Protein AF-A0A7C4UZH7-F1 (afdb_monomer_lite)

pLDDT: mean 92.57, std 4.68, range [73.69, 98.38]

Structure (mmCIF, N/CA/C/O backbone):
data_AF-A0A7C4UZH7-F1
#
_entry.id   AF-A0A7C4UZH7-F1
#
loop_
_atom_site.group_PDB
_atom_site.id
_atom_site.type_symbol
_atom_site.label_atom_id
_atom_site.label_alt_id
_atom_site.label_comp_id
_atom_site.label_asym_id
_atom_site.label_entity_id
_atom_site.label_seq_id
_atom_site.pdbx_PDB_ins_code
_atom_site.Cartn_x
_atom_site.Cartn_y
_atom_site.Cartn_z
_atom_site.occupancy
_atom_site.B_iso_or_equiv
_atom_site.auth_seq_id
_atom_site.auth_comp_id
_atom_site.auth_asym_id
_atom_site.auth_atom_id
_atom_site.pdbx_PDB_model_num
ATOM 1 N N . MET A 1 1 ? 11.062 4.245 4.068 1.00 73.69 1 MET A N 1
ATOM 2 C CA . MET A 1 1 ? 10.091 5.034 3.278 1.00 73.69 1 MET A CA 1
ATOM 3 C C . MET A 1 1 ? 9.965 4.363 1.924 1.00 73.69 1 MET A C 1
ATOM 5 O O . MET A 1 1 ? 11.004 4.071 1.351 1.00 73.69 1 MET A O 1
ATOM 9 N N . ALA A 1 2 ? 8.753 4.063 1.462 1.00 90.56 2 ALA A N 1
ATOM 10 C CA . ALA A 1 2 ? 8.535 3.456 0.149 1.00 90.56 2 ALA A CA 1
ATOM 11 C C . ALA A 1 2 ? 8.332 4.533 -0.929 1.00 90.56 2 ALA A C 1
ATOM 13 O O . ALA A 1 2 ? 7.911 5.654 -0.627 1.00 90.56 2 ALA A O 1
ATOM 14 N N . VAL A 1 3 ? 8.623 4.194 -2.183 1.00 94.38 3 VAL A N 1
ATOM 15 C CA . VAL A 1 3 ? 8.436 5.084 -3.339 1.00 94.38 3 VAL A CA 1
ATOM 16 C C . VAL A 1 3 ? 7.752 4.347 -4.483 1.00 94.38 3 VAL A C 1
ATOM 18 O O . VAL A 1 3 ? 7.827 3.122 -4.594 1.00 94.38 3 VAL A O 1
ATOM 21 N N . ILE A 1 4 ? 7.089 5.105 -5.348 1.00 95.31 4 ILE A N 1
ATOM 22 C CA . ILE A 1 4 ? 6.606 4.628 -6.637 1.00 95.31 4 ILE A CA 1
ATOM 23 C C . ILE A 1 4 ? 7.5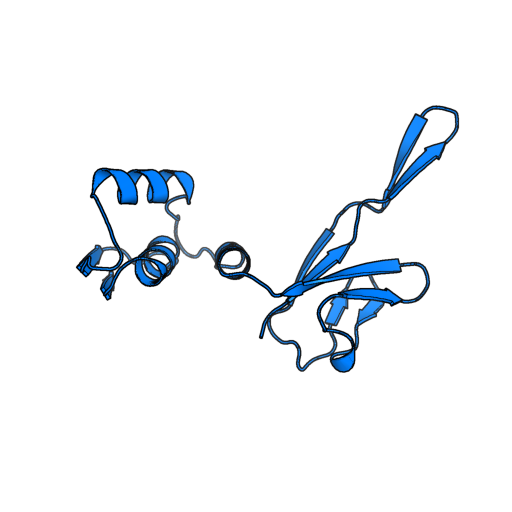75 5.113 -7.705 1.00 95.31 4 ILE A C 1
ATOM 25 O O . ILE A 1 4 ? 7.841 6.309 -7.814 1.00 95.31 4 ILE A O 1
ATOM 29 N N . VAL A 1 5 ? 8.082 4.174 -8.496 1.00 94.81 5 VAL A N 1
ATOM 30 C CA . VAL A 1 5 ? 8.808 4.465 -9.731 1.00 94.81 5 VAL A CA 1
ATOM 31 C C . VAL A 1 5 ? 7.795 4.390 -10.863 1.00 94.81 5 VAL A C 1
ATOM 33 O O . VAL A 1 5 ? 7.184 3.346 -11.089 1.00 94.81 5 VAL A O 1
ATOM 36 N N . TYR A 1 6 ? 7.596 5.498 -11.560 1.00 94.12 6 TYR A N 1
ATOM 37 C CA . TYR A 1 6 ? 6.660 5.626 -12.665 1.00 94.12 6 TYR A CA 1
ATOM 38 C C . TYR A 1 6 ? 7.422 5.830 -13.969 1.00 94.12 6 TYR A C 1
ATOM 40 O O . TYR A 1 6 ? 8.294 6.689 -14.055 1.00 94.12 6 TYR A O 1
ATOM 48 N N . LYS A 1 7 ? 7.085 5.059 -14.998 1.00 93.12 7 LYS A N 1
ATOM 49 C CA . LYS A 1 7 ? 7.573 5.248 -16.361 1.00 93.12 7 LYS A CA 1
ATOM 50 C C . LYS A 1 7 ? 6.445 5.857 -17.198 1.00 93.12 7 LYS A C 1
ATOM 52 O O . LYS A 1 7 ? 5.413 5.195 -17.362 1.00 93.12 7 LYS A O 1
ATOM 57 N N . PRO A 1 8 ? 6.614 7.085 -17.718 1.00 87.38 8 PRO A N 1
ATOM 58 C CA . PRO A 1 8 ? 5.595 7.732 -18.525 1.00 87.38 8 PRO A CA 1
ATOM 59 C C . PRO A 1 8 ? 5.378 7.001 -19.853 1.00 87.38 8 PRO A C 1
ATOM 61 O O . PRO A 1 8 ? 6.285 6.389 -20.426 1.00 87.38 8 PRO A O 1
ATOM 64 N N . GLU A 1 9 ? 4.146 7.079 -20.349 1.00 88.25 9 GLU A N 1
ATOM 65 C CA . GLU A 1 9 ? 3.831 6.648 -21.705 1.00 88.25 9 GLU A CA 1
ATOM 66 C C . GLU A 1 9 ? 4.458 7.617 -22.704 1.00 88.25 9 GLU A C 1
ATOM 68 O O . GLU A 1 9 ? 4.324 8.833 -22.563 1.00 88.25 9 GLU A O 1
ATOM 73 N N . ARG A 1 10 ? 5.126 7.082 -23.729 1.00 82.44 10 ARG A N 1
ATOM 74 C CA . ARG A 1 10 ? 5.665 7.893 -24.823 1.00 82.44 10 ARG A CA 1
ATOM 75 C C . ARG A 1 10 ? 4.938 7.541 -26.105 1.00 82.44 10 ARG A C 1
ATOM 77 O O . ARG A 1 10 ? 4.948 6.380 -26.525 1.00 82.44 10 ARG A O 1
ATOM 84 N N . ARG A 1 11 ? 4.341 8.555 -26.720 1.00 86.25 11 ARG A N 1
ATOM 85 C CA . ARG A 1 11 ? 3.656 8.464 -28.007 1.00 86.25 11 ARG A CA 1
ATOM 86 C C . ARG A 1 11 ? 4.425 9.244 -29.057 1.00 86.25 11 ARG A C 1
ATOM 88 O O . ARG A 1 11 ? 5.082 10.234 -28.738 1.00 86.25 11 ARG A O 1
ATOM 95 N N . LEU A 1 12 ? 4.372 8.765 -30.291 1.00 86.06 12 LEU A N 1
ATOM 96 C CA . LEU A 1 12 ? 5.000 9.416 -31.430 1.00 86.06 12 LEU A CA 1
ATOM 97 C C . LEU A 1 12 ? 4.120 9.237 -32.660 1.00 86.06 12 LEU A C 1
ATOM 99 O O . LEU A 1 12 ? 3.515 8.183 -32.858 1.00 86.06 12 LEU A O 1
ATOM 103 N N . MET A 1 13 ? 4.063 10.279 -33.477 1.00 80.88 13 MET A N 1
ATOM 104 C CA . MET A 1 13 ? 3.356 10.263 -34.750 1.00 80.88 13 MET A CA 1
ATOM 105 C C . MET A 1 13 ? 4.244 9.611 -35.806 1.00 80.88 13 MET A C 1
ATOM 107 O O . MET A 1 13 ? 5.302 10.145 -36.133 1.00 80.88 13 MET A O 1
ATOM 111 N N . VAL A 1 14 ? 3.813 8.467 -36.332 1.00 82.31 14 VAL A N 1
ATOM 112 C CA . VAL A 1 14 ? 4.456 7.787 -37.464 1.00 82.31 14 VAL A CA 1
ATOM 113 C C . VAL A 1 14 ? 3.417 7.690 -38.573 1.00 82.31 14 VAL A C 1
ATOM 115 O O . VAL A 1 14 ? 2.346 7.125 -38.359 1.00 82.31 14 VAL A O 1
ATOM 118 N N . ASP A 1 15 ? 3.707 8.286 -39.729 1.00 81.50 15 ASP A N 1
ATOM 119 C CA . ASP A 1 15 ? 2.847 8.258 -40.923 1.00 81.50 15 ASP A CA 1
ATOM 120 C C . ASP A 1 15 ? 1.403 8.729 -40.663 1.00 81.50 15 ASP A C 1
ATOM 122 O O . ASP A 1 15 ? 0.426 8.102 -41.069 1.00 81.50 15 ASP A O 1
ATOM 126 N N . GLY A 1 16 ? 1.249 9.820 -39.906 1.00 84.38 16 GLY A N 1
ATOM 127 C CA . GLY A 1 16 ? -0.064 10.383 -39.566 1.00 84.38 16 GLY A CA 1
ATOM 128 C C . GLY A 1 16 ? -0.860 9.584 -38.526 1.00 84.38 16 GLY A C 1
ATOM 129 O O . GLY A 1 16 ? -1.959 9.996 -38.169 1.00 84.38 16 GLY A O 1
ATOM 130 N N . THR A 1 17 ? -0.309 8.486 -37.996 1.00 82.31 17 THR A N 1
ATOM 131 C CA . THR A 1 17 ? -0.936 7.673 -36.944 1.00 82.31 17 THR A CA 1
ATOM 132 C C . THR A 1 17 ? -0.163 7.791 -35.631 1.00 82.31 17 THR A C 1
ATOM 134 O O . THR A 1 17 ? 1.058 7.624 -35.595 1.00 82.31 17 THR A O 1
ATOM 137 N N . GLU A 1 18 ? -0.869 8.034 -34.526 1.00 85.44 18 GLU A N 1
ATOM 138 C CA . GLU A 1 18 ? -0.260 8.038 -33.195 1.00 85.44 18 GLU A CA 1
ATOM 139 C C . GLU A 1 18 ? 0.061 6.599 -32.765 1.00 85.44 18 GLU A C 1
ATOM 141 O O . GLU A 1 18 ? -0.819 5.738 -32.700 1.00 85.44 18 GLU A O 1
ATOM 146 N N . ARG A 1 19 ? 1.333 6.318 -32.470 1.00 83.75 19 ARG A N 1
ATOM 147 C CA . ARG A 1 19 ? 1.776 5.015 -31.962 1.00 83.75 19 ARG A CA 1
ATOM 148 C C . ARG A 1 19 ? 2.396 5.154 -30.579 1.00 83.75 19 ARG A C 1
ATOM 150 O O . ARG A 1 19 ? 3.204 6.046 -30.321 1.00 83.75 19 ARG A O 1
ATOM 157 N N . ILE A 1 20 ? 2.047 4.226 -29.688 1.00 83.31 20 ILE A N 1
ATOM 158 C CA . ILE A 1 20 ? 2.669 4.102 -28.366 1.00 83.31 20 ILE A CA 1
ATOM 159 C C . ILE A 1 20 ? 4.033 3.430 -28.550 1.00 83.31 20 ILE A C 1
ATOM 161 O O . ILE A 1 20 ? 4.108 2.240 -28.847 1.00 83.31 20 ILE A O 1
ATOM 165 N N . ILE A 1 21 ? 5.110 4.192 -28.360 1.00 82.56 21 ILE A N 1
ATOM 166 C CA . ILE A 1 21 ? 6.492 3.689 -28.411 1.00 82.56 21 ILE A CA 1
ATOM 167 C C . ILE A 1 21 ? 6.861 3.003 -27.095 1.00 82.56 21 ILE A C 1
ATOM 169 O O . ILE A 1 21 ? 7.572 2.001 -27.069 1.00 82.56 21 ILE A O 1
ATOM 173 N N . SER A 1 22 ? 6.385 3.554 -25.982 1.00 80.62 22 SER A N 1
ATOM 174 C CA . SER A 1 22 ? 6.696 3.085 -24.637 1.00 80.62 22 SER A CA 1
ATOM 175 C C . SER A 1 22 ? 5.415 3.039 -23.830 1.00 80.62 22 SER A C 1
ATOM 177 O O . SER A 1 22 ? 4.803 4.083 -23.619 1.00 80.62 22 SER A O 1
ATOM 179 N N . LYS A 1 23 ? 5.027 1.847 -23.364 1.00 85.19 23 LYS A N 1
ATOM 180 C CA . LYS A 1 23 ? 3.876 1.685 -22.469 1.00 85.19 23 LYS A CA 1
ATOM 181 C C . LYS A 1 23 ? 4.164 2.306 -21.105 1.00 85.19 23 LYS A C 1
ATOM 183 O O . LYS A 1 23 ? 5.287 2.201 -20.603 1.00 85.19 23 LYS A O 1
ATOM 188 N N . HIS A 1 24 ? 3.130 2.888 -20.502 1.00 90.25 24 HIS A N 1
ATOM 189 C CA . HIS A 1 24 ? 3.188 3.276 -19.100 1.00 90.25 24 HIS A CA 1
ATOM 190 C C . HIS A 1 24 ? 3.466 2.050 -18.221 1.00 90.25 24 HIS A C 1
ATOM 192 O O . HIS A 1 24 ? 2.983 0.946 -18.489 1.00 90.25 24 HIS A O 1
ATOM 198 N N . ALA A 1 25 ? 4.230 2.251 -17.155 1.00 91.69 25 ALA A N 1
ATOM 199 C CA . ALA A 1 25 ? 4.441 1.232 -16.140 1.00 91.69 25 ALA A CA 1
ATOM 200 C C . ALA A 1 25 ? 4.704 1.881 -14.782 1.00 91.69 25 ALA A C 1
ATOM 202 O O . ALA A 1 25 ? 5.216 2.996 -14.696 1.00 91.69 25 ALA A O 1
ATOM 203 N N . GLN A 1 26 ? 4.330 1.182 -13.716 1.00 92.56 26 GLN A N 1
ATOM 204 C CA . GLN A 1 26 ? 4.523 1.635 -12.343 1.00 92.56 26 GLN A CA 1
ATOM 205 C C . GLN A 1 26 ? 5.051 0.485 -11.495 1.00 92.56 26 GLN A C 1
ATOM 207 O O . GLN A 1 26 ? 4.604 -0.655 -11.643 1.00 92.56 26 GLN A O 1
ATOM 212 N N . TRP A 1 27 ? 5.964 0.796 -10.582 1.00 94.00 27 TRP A N 1
ATOM 213 C CA . TRP A 1 27 ? 6.536 -0.168 -9.653 1.00 94.00 27 TRP A CA 1
ATOM 214 C C . TRP A 1 27 ? 6.542 0.391 -8.241 1.00 94.00 27 TRP A C 1
ATOM 216 O O . TRP A 1 27 ? 6.925 1.538 -8.012 1.00 94.00 27 TRP A O 1
ATOM 226 N N . PHE A 1 28 ? 6.133 -0.446 -7.292 1.00 94.06 28 PHE A N 1
ATOM 227 C CA . PHE A 1 28 ? 6.146 -0.122 -5.875 1.00 94.06 28 PHE A CA 1
ATOM 228 C C . PHE A 1 28 ? 7.432 -0.627 -5.226 1.00 94.06 28 PHE A C 1
ATOM 230 O O . PHE A 1 28 ? 7.641 -1.834 -5.091 1.00 94.06 28 PHE A O 1
ATOM 237 N N . VAL A 1 29 ? 8.289 0.306 -4.816 1.00 93.94 29 VAL A N 1
ATOM 238 C CA . VAL A 1 29 ? 9.579 0.021 -4.190 1.00 93.94 29 VAL A CA 1
ATOM 239 C C . VAL A 1 29 ? 9.432 0.169 -2.681 1.00 93.94 29 VAL A C 1
ATOM 241 O O . VAL A 1 29 ? 9.377 1.278 -2.149 1.00 93.94 29 VAL A O 1
ATOM 244 N N . ARG A 1 30 ? 9.347 -0.971 -1.986 1.00 90.50 30 ARG A N 1
ATOM 245 C CA . ARG A 1 30 ? 9.195 -1.024 -0.520 1.00 90.50 30 ARG A CA 1
ATOM 246 C C . ARG A 1 30 ? 10.475 -0.638 0.216 1.00 90.50 30 ARG A C 1
ATOM 248 O O . ARG A 1 30 ? 10.417 0.056 1.227 1.00 90.50 30 ARG A O 1
ATOM 255 N N . ASP A 1 31 ? 11.609 -1.110 -0.290 1.00 91.12 31 ASP A N 1
ATOM 256 C CA . ASP A 1 31 ? 12.914 -0.983 0.350 1.00 91.12 31 ASP A CA 1
ATOM 257 C C . ASP A 1 31 ? 13.837 -0.108 -0.504 1.00 91.12 31 ASP A C 1
ATOM 259 O O . ASP A 1 31 ? 14.419 -0.570 -1.482 1.00 91.12 31 ASP A O 1
ATOM 263 N N . ILE A 1 32 ? 13.950 1.169 -0.132 1.00 91.69 32 ILE A N 1
ATOM 264 C CA . ILE A 1 32 ? 14.818 2.144 -0.813 1.00 91.69 32 ILE A CA 1
ATOM 265 C C . ILE A 1 32 ? 16.298 2.000 -0.447 1.00 91.69 32 ILE A C 1
ATOM 267 O O . ILE A 1 32 ? 17.113 2.747 -0.973 1.00 91.69 32 ILE A O 1
ATOM 271 N N . SER A 1 33 ? 16.656 1.096 0.474 1.00 92.06 33 SER A N 1
ATOM 272 C CA . SER A 1 33 ? 18.057 0.877 0.862 1.00 92.06 33 SER A CA 1
ATOM 273 C C . SER A 1 33 ? 18.821 0.003 -0.133 1.00 92.06 33 SER A C 1
ATOM 275 O O . SER A 1 33 ? 20.046 -0.067 -0.082 1.00 92.06 33 SER A O 1
ATOM 277 N N . LYS A 1 34 ? 18.103 -0.651 -1.050 1.00 93.00 34 LYS A N 1
ATOM 278 C CA . LYS A 1 34 ? 18.658 -1.585 -2.026 1.00 93.00 34 LYS A CA 1
ATOM 279 C C . LYS A 1 34 ? 18.523 -1.041 -3.436 1.00 93.00 34 LYS A C 1
ATOM 281 O O . LYS A 1 34 ? 17.627 -0.257 -3.742 1.00 93.00 34 LYS A O 1
ATOM 286 N N . ASP A 1 35 ? 19.426 -1.493 -4.295 1.00 94.56 35 ASP A N 1
ATOM 287 C CA . ASP A 1 35 ? 19.321 -1.254 -5.726 1.00 94.56 35 ASP A CA 1
ATOM 288 C C . ASP A 1 35 ? 18.047 -1.924 -6.267 1.00 94.56 35 ASP A C 1
ATOM 290 O O . ASP A 1 35 ? 17.683 -3.032 -5.863 1.00 94.56 35 ASP A O 1
ATOM 294 N N . PHE A 1 36 ? 17.355 -1.239 -7.175 1.00 94.12 36 PHE A N 1
ATOM 295 C CA . PHE A 1 36 ? 16.068 -1.673 -7.701 1.00 94.12 36 PHE A CA 1
ATOM 296 C C . PHE A 1 36 ? 16.154 -1.933 -9.203 1.00 94.12 36 PHE A C 1
ATOM 298 O O . PHE A 1 36 ? 16.526 -1.056 -9.982 1.00 94.12 36 PHE A O 1
ATOM 305 N N . HIS A 1 37 ? 15.797 -3.146 -9.616 1.00 93.00 37 HIS A N 1
ATOM 306 C CA . HIS A 1 37 ? 15.818 -3.556 -11.016 1.00 93.00 37 HIS A CA 1
ATOM 307 C C . HIS A 1 37 ? 14.470 -3.263 -11.673 1.00 93.00 37 HIS A C 1
ATOM 309 O O . HIS A 1 37 ? 13.434 -3.762 -11.235 1.00 93.00 37 HIS A O 1
ATOM 315 N N . VAL A 1 38 ? 14.485 -2.481 -12.749 1.00 91.06 38 VAL A N 1
ATOM 316 C CA . VAL A 1 38 ? 13.284 -2.078 -13.476 1.00 91.06 38 VAL A CA 1
ATOM 317 C C . VAL A 1 38 ? 13.554 -1.991 -14.968 1.00 91.06 38 VAL A C 1
ATOM 319 O O . VAL A 1 38 ? 14.497 -1.339 -15.402 1.00 91.06 38 VAL A O 1
ATOM 322 N N . ASP A 1 39 ? 12.710 -2.644 -15.770 1.00 86.44 39 ASP A N 1
ATOM 323 C CA . ASP A 1 39 ? 12.745 -2.543 -17.235 1.00 86.44 39 ASP A CA 1
ATOM 324 C C . ASP A 1 39 ? 14.163 -2.765 -17.821 1.00 86.44 39 ASP A C 1
ATOM 326 O O . ASP A 1 39 ? 14.625 -2.022 -18.685 1.00 86.44 39 ASP A O 1
ATOM 330 N N . GLY A 1 40 ? 14.906 -3.744 -17.291 1.00 86.31 40 GLY A N 1
ATOM 331 C CA . GLY A 1 40 ? 16.281 -4.056 -17.712 1.00 86.31 40 GLY A CA 1
ATOM 332 C C . GLY A 1 40 ? 17.365 -3.063 -17.260 1.00 86.31 40 GLY A C 1
ATOM 333 O O . GLY A 1 40 ? 18.513 -3.209 -17.665 1.00 86.31 40 GLY A O 1
ATOM 334 N N . ILE A 1 41 ? 17.031 -2.071 -16.429 1.00 91.44 41 ILE A N 1
ATOM 335 C CA . ILE A 1 41 ? 17.957 -1.095 -15.834 1.00 91.44 41 ILE A CA 1
ATOM 336 C C . ILE A 1 41 ? 18.014 -1.297 -14.316 1.00 91.44 41 ILE A C 1
ATOM 338 O O . ILE A 1 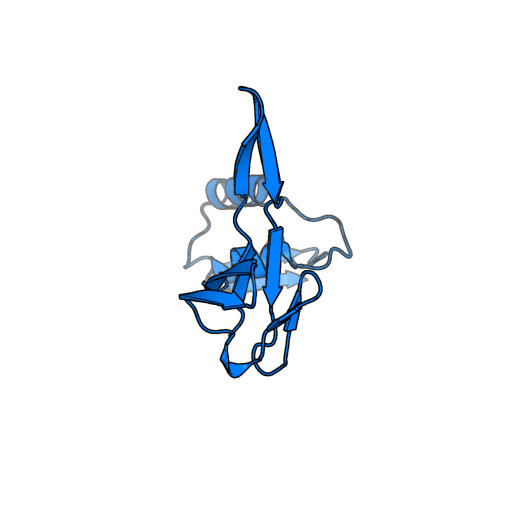41 ? 17.051 -1.744 -13.694 1.00 91.44 41 ILE A O 1
ATOM 342 N N . VAL A 1 42 ? 19.149 -0.951 -13.708 1.00 93.69 42 VAL A N 1
ATOM 343 C CA . VAL A 1 42 ? 19.307 -0.889 -12.251 1.00 93.69 42 VAL A CA 1
ATOM 344 C C . VAL A 1 42 ? 19.260 0.566 -11.804 1.00 93.69 42 VAL A C 1
ATOM 346 O O . VAL A 1 42 ? 20.131 1.352 -12.172 1.00 93.69 42 VAL A O 1
ATOM 349 N N . ILE A 1 43 ? 18.264 0.923 -10.996 1.00 93.75 43 ILE A N 1
ATOM 350 C CA . ILE A 1 43 ? 18.236 2.195 -10.273 1.00 93.75 43 ILE A CA 1
ATOM 351 C C . ILE A 1 43 ? 18.994 1.993 -8.963 1.00 93.75 43 ILE A C 1
ATOM 353 O O . ILE A 1 43 ? 18.620 1.146 -8.148 1.00 93.75 43 ILE A O 1
ATOM 357 N N . LYS A 1 44 ? 20.062 2.765 -8.748 1.00 93.69 44 LYS A N 1
ATOM 358 C CA . LYS A 1 44 ? 20.825 2.702 -7.498 1.00 93.69 44 LYS A CA 1
ATOM 359 C C . LYS A 1 44 ? 20.003 3.247 -6.338 1.00 93.69 44 LYS A C 1
ATOM 361 O O . LYS A 1 44 ? 19.279 4.227 -6.503 1.00 93.69 44 LYS A O 1
ATOM 366 N N . HIS A 1 45 ? 20.177 2.678 -5.149 1.00 92.06 45 HIS A N 1
ATOM 367 C CA . HIS A 1 45 ? 19.453 3.115 -3.948 1.00 92.06 45 HIS A CA 1
ATOM 368 C C . HIS A 1 45 ? 19.573 4.633 -3.678 1.00 92.06 45 HIS A C 1
ATOM 370 O O . HIS A 1 45 ? 18.598 5.287 -3.316 1.00 92.06 45 HIS A O 1
ATOM 376 N N . LEU A 1 46 ? 20.737 5.240 -3.953 1.00 91.69 46 LEU A N 1
ATOM 377 C CA . LEU A 1 46 ? 20.963 6.689 -3.814 1.00 91.69 46 LEU A CA 1
ATOM 378 C C . LEU A 1 46 ? 20.096 7.552 -4.747 1.00 91.69 46 LEU A C 1
ATOM 380 O O . LEU A 1 46 ? 19.855 8.723 -4.442 1.00 91.69 46 LEU A O 1
ATOM 384 N N . GLN A 1 47 ? 19.654 6.985 -5.873 1.00 91.38 47 GLN A N 1
ATOM 385 C CA . GLN A 1 47 ? 18.819 7.633 -6.885 1.00 91.38 47 GLN A CA 1
ATOM 386 C C . GLN A 1 47 ? 17.319 7.426 -6.626 1.00 91.38 47 GLN A C 1
ATOM 388 O O . GLN A 1 47 ? 16.509 8.070 -7.285 1.00 91.38 47 GLN A O 1
ATOM 393 N N . LEU A 1 48 ? 16.932 6.579 -5.660 1.00 90.94 48 LEU A N 1
ATOM 394 C CA . LEU A 1 48 ? 15.538 6.347 -5.255 1.00 90.94 48 LEU A CA 1
ATOM 395 C C . LEU A 1 48 ? 14.993 7.498 -4.396 1.00 90.94 48 LEU A C 1
ATOM 397 O O . LEU A 1 48 ? 14.539 7.311 -3.266 1.00 90.94 48 LEU A O 1
ATOM 401 N N . LYS A 1 49 ? 15.058 8.715 -4.933 1.00 92.56 49 LYS A N 1
ATOM 402 C CA . LYS A 1 49 ? 14.585 9.945 -4.295 1.00 92.56 49 LYS A CA 1
ATOM 403 C C . LYS A 1 49 ? 13.510 10.591 -5.168 1.00 92.56 49 LYS A C 1
ATOM 405 O O . LYS A 1 49 ? 13.599 10.472 -6.387 1.00 92.56 49 LYS A O 1
ATOM 410 N N . PRO A 1 50 ? 12.509 11.267 -4.578 1.00 93.94 50 PRO A N 1
ATOM 411 C CA . PRO A 1 50 ? 11.463 11.927 -5.348 1.00 93.94 50 PRO A CA 1
ATOM 412 C C . PRO A 1 50 ? 12.025 12.898 -6.393 1.00 93.94 50 PRO A C 1
ATOM 414 O O . PRO A 1 50 ? 12.898 13.704 -6.073 1.00 93.94 50 PRO A O 1
ATOM 417 N N . GLY A 1 51 ? 11.512 12.831 -7.621 1.00 94.25 51 GLY A N 1
ATOM 418 C CA . GLY A 1 51 ? 11.960 13.670 -8.731 1.00 94.25 51 GLY A CA 1
ATOM 419 C C . GLY A 1 51 ? 11.989 12.948 -10.077 1.00 94.25 51 GLY A C 1
ATOM 420 O O . GLY A 1 51 ? 11.541 11.809 -10.208 1.00 94.25 51 GLY A O 1
ATOM 421 N N . LEU A 1 52 ? 12.514 13.642 -11.086 1.00 94.19 52 LEU A N 1
ATOM 422 C CA . LEU A 1 52 ? 12.777 13.081 -12.410 1.00 94.19 52 LEU A CA 1
ATOM 423 C C . LEU A 1 52 ? 14.119 12.348 -12.395 1.00 94.19 52 LEU A C 1
ATOM 425 O O . LEU A 1 52 ? 15.119 12.884 -11.918 1.00 94.19 52 LEU A O 1
ATOM 429 N N . LEU A 1 53 ? 14.139 11.134 -12.933 1.00 93.94 53 LEU A N 1
ATOM 430 C CA . LEU A 1 53 ? 15.332 10.308 -13.045 1.00 93.94 53 LEU A CA 1
ATOM 431 C C . LEU A 1 53 ? 15.467 9.801 -14.478 1.00 93.94 53 LEU A C 1
ATOM 433 O O . LEU A 1 53 ? 14.623 9.049 -14.957 1.00 93.94 53 LEU A O 1
ATOM 437 N N . THR A 1 54 ? 16.573 10.148 -15.127 1.00 92.56 54 THR A N 1
ATOM 438 C CA . THR A 1 54 ? 16.910 9.647 -16.462 1.00 92.56 54 THR A CA 1
ATOM 439 C C . THR A 1 54 ? 18.124 8.736 -16.364 1.00 92.56 54 THR A C 1
ATOM 441 O O . THR A 1 54 ? 19.162 9.132 -15.835 1.00 92.56 54 THR A O 1
ATOM 444 N N . ILE A 1 55 ? 18.000 7.506 -16.867 1.00 91.19 55 ILE A N 1
ATOM 445 C CA . ILE A 1 55 ? 19.109 6.551 -16.962 1.00 91.19 55 ILE A CA 1
ATOM 446 C C . ILE A 1 55 ? 19.179 6.044 -18.403 1.00 91.19 55 ILE A C 1
ATOM 448 O O . ILE A 1 55 ? 18.272 5.365 -18.889 1.00 91.19 55 ILE A O 1
ATOM 452 N N . GLY A 1 56 ? 20.268 6.387 -19.095 1.00 86.75 56 GLY A N 1
ATOM 453 C CA . GLY A 1 56 ? 20.415 6.123 -20.527 1.00 86.75 56 GLY A CA 1
ATOM 454 C C . GLY A 1 56 ? 19.348 6.869 -21.332 1.00 86.75 56 GLY A C 1
ATOM 455 O O . GLY A 1 56 ? 19.246 8.087 -21.247 1.00 86.75 56 GLY A O 1
ATOM 456 N N . SER A 1 57 ? 18.538 6.133 -22.095 1.00 85.31 57 SER A N 1
ATOM 457 C CA . SER A 1 57 ? 17.421 6.671 -22.888 1.00 85.31 57 SER A CA 1
ATOM 458 C C . SER A 1 57 ? 16.055 6.579 -22.194 1.00 85.31 57 SER A C 1
ATOM 460 O O . SER A 1 57 ? 15.037 6.904 -22.811 1.00 85.31 57 SER A O 1
ATOM 462 N N . LYS A 1 58 ? 16.006 6.101 -20.941 1.00 88.62 58 LYS A N 1
ATOM 463 C CA . LYS A 1 58 ? 14.758 5.892 -20.195 1.00 88.62 58 LYS A CA 1
ATOM 464 C C . LYS A 1 58 ? 14.572 6.956 -19.126 1.00 88.62 58 LYS A C 1
ATOM 466 O O . LYS A 1 58 ? 15.493 7.255 -18.369 1.00 88.62 58 LYS A O 1
ATOM 471 N N . GLU A 1 59 ? 13.351 7.461 -19.048 1.00 91.94 59 GLU A N 1
ATOM 472 C CA . GLU A 1 59 ? 12.925 8.460 -18.077 1.00 91.94 59 GLU A CA 1
ATOM 473 C C . GLU A 1 59 ? 11.959 7.827 -17.079 1.00 91.94 59 GLU A C 1
ATOM 475 O O . GLU A 1 59 ? 11.069 7.052 -17.446 1.00 91.94 59 GLU A O 1
ATOM 480 N N . PHE A 1 60 ? 12.140 8.173 -15.813 1.00 94.56 60 PHE A N 1
ATOM 481 C CA . PHE A 1 60 ? 11.316 7.747 -14.699 1.00 94.56 60 PHE A CA 1
ATOM 482 C C . PHE A 1 60 ? 10.936 8.958 -13.849 1.00 94.56 60 PHE A C 1
ATOM 484 O O . PHE A 1 60 ? 11.687 9.924 -13.724 1.00 94.56 60 PHE A O 1
ATOM 491 N N . VAL A 1 61 ? 9.773 8.876 -13.220 1.00 95.25 61 VAL A N 1
ATOM 492 C CA . VAL A 1 61 ? 9.315 9.810 -12.197 1.00 95.25 61 VAL A CA 1
ATOM 493 C C . VAL A 1 61 ? 9.220 9.036 -10.897 1.00 95.25 61 VAL A C 1
ATOM 495 O O . VAL A 1 61 ? 8.510 8.035 -10.813 1.00 95.25 61 VAL A O 1
ATOM 498 N N . ILE A 1 62 ? 9.948 9.481 -9.884 1.00 95.44 62 ILE A N 1
ATOM 499 C CA . ILE A 1 62 ? 9.909 8.882 -8.557 1.00 95.44 62 ILE A CA 1
ATOM 500 C C . ILE A 1 62 ? 9.032 9.763 -7.681 1.00 95.44 62 ILE A C 1
ATOM 502 O O . ILE A 1 62 ? 9.275 10.963 -7.553 1.00 95.44 62 ILE A O 1
ATOM 506 N N . VAL A 1 63 ? 8.015 9.167 -7.065 1.00 95.12 63 VAL A N 1
ATOM 507 C CA . VAL A 1 63 ? 7.120 9.858 -6.132 1.00 95.12 63 VAL A CA 1
ATOM 508 C C . VAL A 1 63 ? 7.059 9.109 -4.800 1.00 95.12 63 VAL A C 1
ATOM 510 O O . VAL A 1 63 ? 7.203 7.883 -4.782 1.00 95.12 63 VAL A O 1
ATOM 513 N N . PRO A 1 64 ? 6.864 9.807 -3.667 1.00 94.75 64 PRO A N 1
ATOM 514 C CA . PRO A 1 64 ? 6.628 9.144 -2.391 1.00 94.75 64 PRO A CA 1
ATOM 515 C C . PRO A 1 64 ? 5.412 8.223 -2.491 1.00 94.75 64 PRO A C 1
ATOM 517 O O . PRO A 1 64 ? 4.387 8.609 -3.056 1.00 94.75 64 PRO A O 1
ATOM 520 N N . ALA A 1 65 ? 5.517 7.015 -1.942 1.00 94.56 65 ALA A N 1
ATOM 521 C CA . ALA A 1 65 ? 4.370 6.125 -1.893 1.00 94.56 65 ALA A CA 1
ATOM 522 C C . ALA A 1 65 ? 3.314 6.651 -0.918 1.00 94.56 65 ALA A C 1
ATOM 524 O O . ALA A 1 65 ? 3.626 7.224 0.129 1.00 94.56 65 ALA A O 1
ATOM 525 N N . THR A 1 66 ? 2.054 6.417 -1.259 1.00 93.62 66 THR A N 1
ATOM 526 C CA . THR A 1 66 ? 0.914 6.733 -0.404 1.00 93.62 66 THR A CA 1
ATOM 527 C C . THR A 1 66 ? 0.352 5.472 0.243 1.00 93.62 66 THR A C 1
ATOM 529 O O . THR A 1 66 ? 0.614 4.348 -0.186 1.00 93.62 66 THR A O 1
ATOM 532 N N . PHE A 1 67 ? -0.522 5.658 1.232 1.00 92.50 67 PHE A N 1
ATOM 533 C CA . PHE A 1 67 ? -1.288 4.562 1.828 1.00 92.50 67 PHE A CA 1
ATOM 534 C C . PHE A 1 67 ? -2.020 3.705 0.779 1.00 92.50 67 PHE A C 1
ATOM 536 O O . PHE A 1 67 ? -2.109 2.488 0.917 1.00 92.50 67 PHE A O 1
ATOM 543 N N . LEU A 1 68 ? -2.540 4.322 -0.289 1.00 91.75 68 LEU A N 1
ATOM 544 C CA . LEU A 1 68 ? -3.255 3.587 -1.331 1.00 91.75 68 LEU A CA 1
ATOM 545 C C . LEU A 1 68 ? -2.333 2.693 -2.162 1.00 91.75 68 LEU A C 1
ATOM 547 O O . LEU A 1 68 ? -2.799 1.693 -2.707 1.00 91.75 68 LEU A O 1
ATOM 551 N N . ASP A 1 69 ? -1.053 3.034 -2.265 1.00 93.00 69 ASP A N 1
ATOM 552 C CA . ASP A 1 69 ? -0.072 2.226 -2.982 1.00 93.00 69 ASP A CA 1
ATOM 553 C C . ASP A 1 69 ? 0.307 0.986 -2.173 1.00 93.00 69 ASP A C 1
ATOM 555 O O . ASP A 1 69 ? 0.305 -0.125 -2.705 1.00 93.00 69 ASP A O 1
ATOM 559 N N . GLU A 1 70 ? 0.495 1.154 -0.862 1.00 90.69 70 GLU A N 1
ATOM 560 C CA . GLU A 1 70 ? 0.643 0.042 0.079 1.00 90.69 70 GLU A CA 1
ATOM 561 C C . GLU A 1 70 ? -0.593 -0.867 0.069 1.00 90.69 70 GLU A C 1
ATOM 563 O O . GLU A 1 70 ? -0.467 -2.086 -0.053 1.00 90.69 70 GLU A O 1
ATOM 568 N N . TYR A 1 71 ? -1.793 -0.276 0.095 1.00 92.50 71 TYR A N 1
ATOM 569 C CA . TYR A 1 71 ? -3.063 -1.000 0.053 1.00 92.50 71 TYR A CA 1
ATOM 570 C C . TYR A 1 71 ? -3.221 -1.850 -1.216 1.00 92.50 71 TYR A C 1
ATOM 572 O O . TYR A 1 71 ? -3.666 -2.996 -1.159 1.00 92.50 71 TYR A O 1
ATOM 580 N N . LYS A 1 72 ? -2.848 -1.321 -2.390 1.00 90.06 72 LYS A N 1
ATOM 581 C CA . LYS A 1 72 ? -2.878 -2.091 -3.650 1.00 90.06 72 LYS A CA 1
ATOM 582 C C . LYS A 1 72 ? -1.934 -3.295 -3.609 1.00 90.06 72 LYS A C 1
ATOM 584 O O . LYS A 1 72 ? -2.199 -4.285 -4.283 1.00 90.06 72 LYS A O 1
ATOM 589 N N . GLY A 1 73 ? -0.852 -3.196 -2.837 1.00 88.06 73 GLY A N 1
ATOM 590 C CA . GLY A 1 73 ? 0.138 -4.250 -2.643 1.00 88.06 73 GLY A CA 1
ATOM 591 C C . GLY A 1 73 ? -0.233 -5.299 -1.591 1.00 88.06 73 GLY A C 1
ATOM 592 O O . GLY A 1 73 ? 0.610 -6.153 -1.298 1.00 88.06 73 GLY A O 1
ATOM 593 N N . ILE A 1 74 ? -1.438 -5.241 -1.008 1.00 90.94 74 ILE A N 1
ATOM 594 C CA . ILE A 1 74 ? -1.932 -6.263 -0.079 1.00 90.94 74 ILE A CA 1
ATOM 595 C C . ILE A 1 74 ? -2.045 -7.593 -0.820 1.00 90.94 74 ILE A C 1
ATOM 597 O O . ILE A 1 74 ? -2.727 -7.714 -1.842 1.00 90.94 74 ILE A O 1
ATOM 601 N N . ARG A 1 75 ? -1.378 -8.608 -0.273 1.00 91.75 75 ARG A N 1
ATOM 602 C CA . ARG A 1 75 ? -1.504 -9.984 -0.740 1.00 91.75 75 ARG A CA 1
ATOM 603 C C . ARG A 1 75 ? -2.879 -10.515 -0.332 1.00 91.75 75 ARG A C 1
ATOM 605 O O . ARG A 1 75 ? -3.268 -10.395 0.825 1.00 91.75 75 ARG A O 1
ATOM 612 N N . ARG A 1 76 ? -3.622 -11.061 -1.294 1.00 92.75 76 ARG A N 1
ATOM 613 C CA . ARG A 1 76 ? -4.978 -11.573 -1.074 1.00 92.75 76 ARG A CA 1
ATOM 614 C C . ARG A 1 76 ? -4.920 -13.066 -0.769 1.00 92.75 76 ARG A C 1
ATOM 616 O O . ARG A 1 76 ? -4.701 -13.853 -1.681 1.00 92.75 76 ARG A O 1
ATOM 623 N N . GLU A 1 77 ? -5.116 -13.421 0.494 1.00 92.19 77 GLU A N 1
ATOM 624 C CA . GLU A 1 77 ? -5.269 -14.812 0.950 1.00 92.19 77 GLU A CA 1
ATOM 625 C C . GLU A 1 77 ? -6.749 -15.227 0.999 1.00 92.19 77 GLU A C 1
ATOM 627 O O . GLU A 1 77 ? -7.098 -16.374 0.749 1.00 92.19 77 GLU A O 1
ATOM 632 N N . ALA A 1 78 ? -7.634 -14.264 1.257 1.00 94.00 78 ALA A N 1
ATOM 633 C CA . ALA A 1 78 ? -9.085 -14.393 1.217 1.00 94.00 78 ALA A CA 1
ATOM 634 C C . ALA A 1 78 ? -9.716 -13.284 0.359 1.00 94.00 78 ALA A C 1
ATOM 636 O O . ALA A 1 78 ? -9.077 -12.274 0.028 1.00 94.00 78 ALA A O 1
ATOM 637 N N . GLN A 1 79 ? -10.996 -13.449 0.021 1.00 94.38 79 GLN A N 1
ATOM 638 C CA . GLN A 1 79 ? -11.734 -12.424 -0.711 1.00 94.38 79 GLN A CA 1
ATOM 639 C C . GLN A 1 79 ? -11.813 -11.125 0.099 1.00 94.38 79 GLN A C 1
ATOM 641 O O . GLN A 1 79 ? -12.045 -11.142 1.306 1.00 94.38 79 GLN A O 1
ATOM 646 N N . ILE A 1 80 ? -11.602 -9.992 -0.573 1.00 94.81 80 ILE A N 1
ATOM 647 C CA . ILE A 1 80 ? -11.600 -8.670 0.066 1.00 94.81 80 ILE A CA 1
ATOM 648 C C . ILE A 1 80 ? -12.888 -7.906 -0.221 1.00 94.81 80 ILE A C 1
ATOM 650 O O . ILE A 1 80 ? -13.442 -8.007 -1.316 1.00 94.81 80 ILE A O 1
ATOM 654 N N . ILE A 1 81 ? -13.304 -7.062 0.725 1.00 94.06 81 ILE A N 1
ATOM 655 C CA . ILE A 1 81 ? -14.287 -6.010 0.452 1.00 94.06 81 ILE A CA 1
ATOM 656 C C . ILE A 1 81 ? -13.606 -4.945 -0.412 1.00 94.06 81 ILE A C 1
ATOM 658 O O . ILE A 1 81 ? -12.488 -4.507 -0.119 1.00 94.06 81 ILE A O 1
ATOM 662 N N . THR A 1 82 ? -14.252 -4.536 -1.50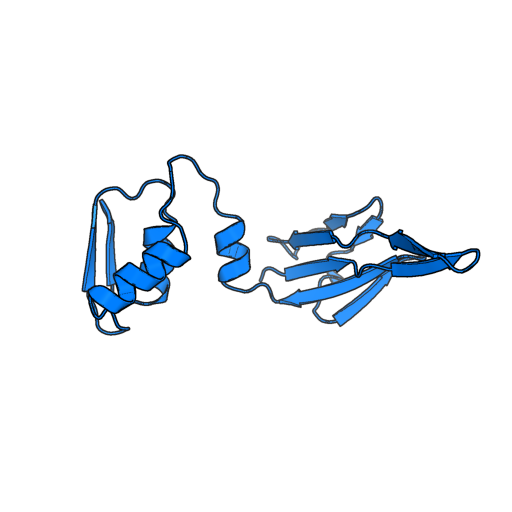3 1.00 93.31 82 THR A N 1
ATOM 663 C CA . THR A 1 82 ? -13.670 -3.528 -2.391 1.00 93.31 82 THR A CA 1
ATOM 664 C C . THR A 1 82 ? -13.663 -2.152 -1.724 1.00 93.31 82 THR A C 1
ATOM 666 O O . THR A 1 82 ? -14.477 -1.847 -0.855 1.00 93.31 82 THR A O 1
ATOM 669 N N . ARG A 1 83 ? -12.768 -1.261 -2.168 1.00 92.94 83 ARG A N 1
ATOM 670 C CA . ARG A 1 83 ? -12.704 0.116 -1.642 1.00 92.94 83 ARG A CA 1
ATOM 671 C C . ARG A 1 83 ? -14.007 0.895 -1.840 1.00 92.94 83 ARG A C 1
ATOM 673 O O . ARG A 1 83 ? -14.317 1.758 -1.028 1.00 92.94 83 ARG A O 1
ATOM 680 N N . LYS A 1 84 ? -14.745 0.605 -2.916 1.00 95.69 84 LYS A N 1
ATOM 681 C CA . LYS A 1 84 ? -16.029 1.251 -3.203 1.00 95.69 84 LYS A CA 1
ATOM 682 C C . LYS A 1 84 ? -17.070 0.850 -2.158 1.00 95.69 84 LYS A C 1
ATOM 684 O O . LYS A 1 84 ? -17.715 1.721 -1.583 1.00 95.69 84 LYS A O 1
ATOM 689 N N . ASP A 1 85 ? -17.162 -0.444 -1.871 1.00 96.69 85 ASP A N 1
ATOM 690 C CA . ASP A 1 85 ? -18.134 -0.975 -0.913 1.00 96.69 85 ASP A CA 1
ATOM 691 C C . ASP A 1 85 ? -17.762 -0.594 0.527 1.00 96.69 85 ASP A C 1
ATOM 693 O O . ASP A 1 85 ? -18.630 -0.207 1.304 1.00 96.69 85 ASP A O 1
ATOM 697 N N . LEU A 1 86 ? -16.464 -0.585 0.868 1.00 95.44 86 LEU A N 1
ATOM 698 C CA . LEU A 1 86 ? -15.981 -0.058 2.151 1.00 95.44 86 LEU A CA 1
ATOM 699 C C . LEU A 1 86 ? -16.321 1.423 2.332 1.00 95.44 86 LEU A C 1
ATOM 701 O O . LEU A 1 86 ? -16.717 1.821 3.422 1.00 95.44 86 LEU A O 1
ATOM 705 N N . GLY A 1 87 ? -16.190 2.237 1.281 1.00 96.38 87 GLY A N 1
ATOM 706 C CA . GLY A 1 87 ? -16.583 3.647 1.322 1.00 96.38 87 GLY A CA 1
ATOM 707 C C . GLY A 1 87 ? -18.075 3.826 1.612 1.00 96.38 87 GLY A C 1
ATOM 708 O O . GLY A 1 87 ? -18.440 4.657 2.443 1.00 96.38 87 GLY A O 1
ATOM 709 N N . PHE A 1 88 ? -18.926 3.006 0.986 1.00 98.06 88 PHE A N 1
ATOM 710 C CA . PHE A 1 88 ? -20.358 2.983 1.283 1.00 98.06 88 PHE A CA 1
ATOM 711 C C . PHE A 1 88 ? -20.629 2.573 2.736 1.00 98.06 88 PHE A C 1
ATOM 713 O O . PHE A 1 88 ? -21.358 3.274 3.429 1.00 98.06 88 PHE A O 1
ATOM 720 N N . LEU A 1 89 ? -19.997 1.498 3.220 1.00 96.50 89 LEU A N 1
ATOM 721 C CA . LEU A 1 89 ? -20.139 1.021 4.600 1.00 96.50 89 LEU A CA 1
ATOM 722 C C . LEU A 1 89 ? -19.731 2.095 5.615 1.00 96.50 89 LEU A C 1
ATOM 724 O O . LEU A 1 89 ? -20.465 2.358 6.562 1.00 96.50 89 LEU A O 1
ATOM 728 N N . ILE A 1 90 ? -18.591 2.754 5.393 1.00 97.44 90 ILE A N 1
ATOM 729 C CA . ILE A 1 90 ? -18.095 3.845 6.242 1.00 97.44 90 ILE A CA 1
ATOM 730 C C . ILE A 1 90 ? -19.122 4.977 6.336 1.00 97.44 90 ILE A C 1
ATOM 732 O O . ILE A 1 90 ? -19.412 5.440 7.438 1.00 97.44 90 ILE A O 1
ATOM 736 N N . GLY A 1 91 ? -19.681 5.403 5.199 1.00 97.94 91 GLY A N 1
ATOM 737 C CA . GLY A 1 91 ? -20.694 6.457 5.157 1.00 97.94 91 GLY A CA 1
ATOM 738 C C . GLY A 1 91 ? -22.010 6.036 5.811 1.00 97.94 91 GLY A C 1
ATOM 739 O O . GLY A 1 91 ? -22.553 6.779 6.622 1.00 97.94 91 GLY A O 1
ATOM 740 N N . PHE A 1 92 ? -22.485 4.827 5.510 1.00 97.94 92 PHE A N 1
ATOM 741 C CA . PHE A 1 92 ? -23.728 4.275 6.049 1.00 97.94 92 PHE A CA 1
ATOM 742 C C . PHE A 1 92 ? -23.683 4.127 7.575 1.00 97.94 92 PHE A C 1
ATOM 744 O O . PHE A 1 92 ? -24.632 4.489 8.265 1.00 97.94 92 PHE A O 1
ATOM 751 N N . CYS A 1 93 ? -22.562 3.645 8.114 1.00 97.19 93 CYS A N 1
ATOM 752 C CA . CYS A 1 93 ? -22.360 3.491 9.554 1.00 97.19 93 CYS A CA 1
ATOM 753 C C . CYS A 1 93 ? -21.934 4.792 10.259 1.00 97.19 93 CYS A C 1
ATOM 755 O O . CYS A 1 93 ? -21.764 4.784 11.478 1.00 97.19 93 CYS A O 1
ATOM 757 N N . GLY A 1 94 ? -21.715 5.890 9.525 1.00 97.56 94 GLY A N 1
ATOM 758 C CA . GLY A 1 94 ? -21.255 7.160 10.090 1.00 97.56 94 GLY A CA 1
ATOM 759 C C . GLY A 1 94 ? -19.889 7.063 10.778 1.00 97.56 94 GLY A C 1
ATOM 760 O O . GLY A 1 94 ? -19.675 7.685 11.819 1.00 97.56 94 GLY A O 1
ATOM 761 N N . LEU A 1 95 ? -18.968 6.251 10.244 1.00 98.12 95 LEU A N 1
ATOM 762 C CA . LEU A 1 95 ? -17.660 6.037 10.868 1.00 98.12 95 LEU A CA 1
ATOM 763 C C . LEU A 1 95 ? -16.772 7.280 10.746 1.00 98.12 95 LEU A C 1
ATOM 765 O O . LEU A 1 95 ? -16.667 7.906 9.692 1.00 98.12 95 LEU A O 1
ATOM 769 N N . THR A 1 96 ? -16.087 7.615 11.837 1.00 97.81 96 THR A N 1
ATOM 770 C CA . THR A 1 96 ? -15.218 8.792 11.952 1.00 97.81 96 THR A CA 1
ATOM 771 C C . THR A 1 96 ? -13.916 8.446 12.673 1.00 97.81 96 THR A C 1
ATOM 773 O O . THR A 1 96 ? -13.748 7.355 13.221 1.00 97.81 96 THR A O 1
ATOM 776 N N . LYS A 1 97 ? -13.003 9.419 12.771 1.00 97.94 97 LYS A N 1
ATOM 777 C CA . LYS A 1 97 ? -11.763 9.296 13.556 1.00 97.94 97 LYS A CA 1
ATOM 778 C C . LYS A 1 97 ? -11.975 9.079 15.056 1.00 97.94 97 LYS A C 1
ATOM 780 O O . LYS A 1 97 ? -11.016 8.798 15.764 1.00 97.94 97 LYS A O 1
ATOM 785 N N . GLN A 1 98 ? -13.200 9.233 15.556 1.00 98.25 98 GLN A N 1
ATOM 786 C CA . GLN A 1 98 ? -13.568 8.976 16.946 1.00 98.25 98 GLN A CA 1
ATOM 787 C C . GLN A 1 98 ? -14.147 7.569 17.151 1.00 98.25 98 GLN A C 1
ATOM 789 O O . GLN A 1 98 ? -14.228 7.109 18.291 1.00 98.25 98 GLN A O 1
ATOM 794 N N . SER A 1 99 ? -14.522 6.878 16.073 1.00 98.38 99 SER A N 1
ATOM 795 C CA . SER A 1 99 ? -15.187 5.579 16.137 1.00 98.38 99 SER A CA 1
ATOM 796 C C . SER A 1 99 ? -14.262 4.482 16.665 1.00 98.38 99 SER A C 1
ATOM 798 O O . SER A 1 99 ? -13.071 4.431 16.345 1.00 98.38 99 SER A O 1
ATOM 800 N N . THR A 1 100 ? -14.844 3.582 17.457 1.00 98.38 100 THR A N 1
ATOM 801 C CA . THR A 1 100 ? -14.253 2.295 17.837 1.00 98.38 100 THR A CA 1
ATOM 802 C C . THR A 1 100 ? -15.035 1.202 17.126 1.00 98.38 100 THR A C 1
ATOM 804 O O . THR A 1 100 ? -16.255 1.153 17.256 1.00 98.38 100 THR A O 1
ATOM 807 N N . VAL A 1 101 ? -14.349 0.372 16.346 1.00 97.69 101 VAL A N 1
ATOM 808 C CA . VAL A 1 101 ? -14.976 -0.602 15.445 1.00 97.69 101 VAL A CA 1
ATOM 809 C C . VAL A 1 101 ? -14.604 -2.017 15.868 1.00 97.69 101 VAL A C 1
ATOM 811 O O . VAL A 1 101 ? -13.456 -2.278 16.223 1.00 97.69 101 VAL A O 1
ATOM 814 N N . LEU A 1 102 ? -15.580 -2.919 15.812 1.00 97.31 102 LEU A N 1
ATOM 815 C CA . LEU A 1 102 ? -15.372 -4.360 15.864 1.00 97.31 102 LEU A CA 1
ATOM 816 C C . LEU A 1 102 ? -15.525 -4.916 14.445 1.00 97.31 102 LEU A C 1
ATOM 818 O O . LEU A 1 102 ? -16.555 -4.714 13.807 1.00 97.31 102 LEU A O 1
ATOM 822 N N . GLU A 1 103 ? -14.501 -5.608 13.971 1.00 95.44 103 GLU A N 1
ATOM 823 C CA . GLU A 1 103 ? -14.475 -6.363 12.724 1.00 95.44 103 GLU A CA 1
ATOM 824 C C . GLU A 1 103 ? -14.332 -7.848 13.072 1.00 95.44 103 GLU A C 1
ATOM 826 O O . GLU A 1 103 ? -13.533 -8.227 13.929 1.00 95.44 103 GLU A O 1
ATOM 831 N N . SER A 1 104 ? -15.121 -8.697 12.425 1.00 94.44 104 SER A N 1
ATOM 832 C CA . SER A 1 104 ? -15.020 -10.148 12.565 1.00 94.44 104 SER A CA 1
ATOM 833 C C . SER A 1 104 ? -14.808 -10.752 11.186 1.00 94.44 104 SER A C 1
ATOM 835 O O . SER A 1 104 ? -15.563 -10.457 10.259 1.00 94.44 104 SER A O 1
ATOM 837 N N . GLY A 1 105 ? -13.759 -11.561 11.058 1.00 92.50 105 GLY A N 1
ATOM 838 C CA . GLY A 1 105 ? -13.257 -12.050 9.785 1.00 92.50 105 GLY A CA 1
ATOM 839 C C . GLY A 1 105 ? -12.214 -11.105 9.194 1.00 92.50 105 GLY A C 1
ATOM 840 O O . GLY A 1 105 ? -12.478 -10.448 8.190 1.00 92.50 105 GLY A O 1
ATOM 841 N N . ALA A 1 106 ? -11.009 -11.083 9.776 1.00 92.75 106 ALA A N 1
ATOM 842 C CA . ALA A 1 106 ? -9.889 -10.273 9.274 1.00 92.75 106 ALA A CA 1
ATOM 843 C C . ALA A 1 106 ? -9.585 -10.514 7.778 1.00 92.75 106 ALA A C 1
ATOM 845 O O . ALA A 1 106 ? -9.182 -9.604 7.051 1.00 92.75 106 ALA A O 1
ATOM 846 N N . GLY A 1 107 ? -9.779 -11.748 7.295 1.00 94.12 107 GLY A N 1
ATOM 847 C CA . GLY A 1 107 ? -9.550 -12.120 5.898 1.00 94.12 107 GLY A CA 1
ATOM 848 C C . GLY A 1 107 ? -8.132 -11.765 5.437 1.00 94.12 107 GLY A C 1
ATOM 849 O O . GLY A 1 107 ? -7.153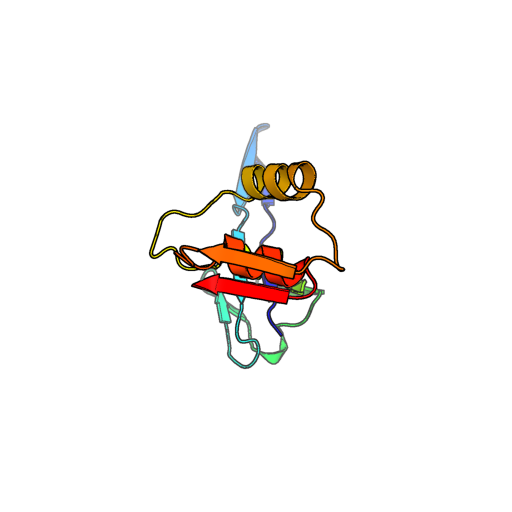 -12.095 6.097 1.00 94.12 107 GLY A O 1
ATOM 850 N N . SER A 1 108 ? -8.012 -11.048 4.314 1.00 95.19 108 SER A N 1
ATOM 851 C CA . SER A 1 108 ? -6.717 -10.520 3.834 1.00 95.19 108 SER A CA 1
ATOM 852 C C . SER A 1 108 ? -6.280 -9.211 4.517 1.00 95.19 108 SER A C 1
ATOM 854 O O . SER A 1 108 ? -5.356 -8.552 4.045 1.00 95.19 108 SER A O 1
ATOM 856 N N . GLY A 1 109 ? -6.993 -8.755 5.549 1.00 94.69 109 GLY A N 1
ATOM 857 C CA . GLY A 1 109 ? -6.736 -7.509 6.279 1.00 94.69 109 GLY A CA 1
ATOM 858 C C . GLY A 1 109 ? -7.088 -6.226 5.520 1.00 94.69 109 GLY A C 1
ATOM 859 O O . GLY A 1 109 ? -6.911 -5.131 6.042 1.00 94.69 109 GLY A O 1
ATOM 860 N N . ALA A 1 110 ? -7.589 -6.308 4.285 1.00 95.50 110 ALA A N 1
ATOM 861 C CA . ALA A 1 110 ? -7.838 -5.124 3.463 1.00 95.50 110 ALA A CA 1
ATOM 862 C C . ALA A 1 110 ? -8.853 -4.158 4.100 1.00 95.50 110 ALA A C 1
ATOM 864 O O . ALA A 1 110 ? -8.630 -2.949 4.097 1.00 95.50 110 ALA A O 1
ATOM 865 N N . ALA A 1 111 ? -9.946 -4.664 4.671 1.00 95.81 111 ALA A N 1
ATOM 866 C CA . ALA A 1 111 ? -10.902 -3.832 5.398 1.00 95.81 111 ALA A CA 1
ATOM 867 C C . ALA A 1 111 ? -10.288 -3.298 6.702 1.00 95.81 111 ALA A C 1
ATOM 869 O O . ALA A 1 111 ? -10.259 -2.079 6.894 1.00 95.81 111 ALA A O 1
ATOM 870 N N . THR A 1 112 ? -9.679 -4.175 7.504 1.00 96.19 112 THR A N 1
ATOM 871 C CA . THR A 1 112 ? -8.979 -3.845 8.753 1.00 96.19 112 THR A CA 1
ATOM 872 C C . THR A 1 112 ? -8.029 -2.663 8.621 1.00 96.19 112 THR A C 1
ATOM 874 O O . THR A 1 112 ? -8.124 -1.706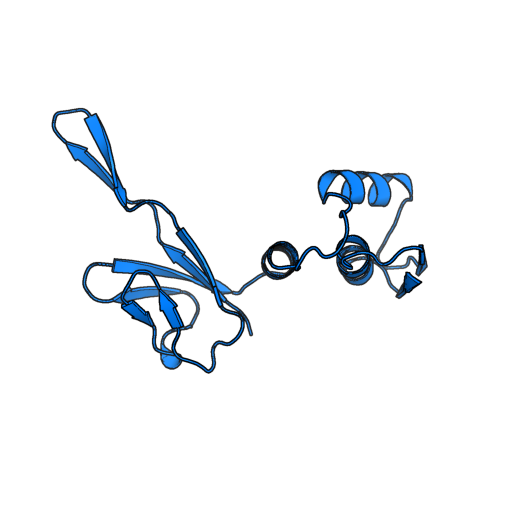 9.385 1.00 96.19 112 THR A O 1
ATOM 877 N N . ILE A 1 113 ? -7.117 -2.683 7.643 1.00 95.81 113 ILE A N 1
ATOM 878 C CA . ILE A 1 113 ? -6.070 -1.657 7.528 1.00 95.81 113 ILE A CA 1
ATOM 879 C C . ILE A 1 113 ? -6.679 -0.306 7.114 1.00 95.81 113 ILE A C 1
ATOM 881 O O . ILE A 1 113 ? -6.243 0.747 7.580 1.00 95.81 113 ILE A O 1
ATOM 885 N N . LEU A 1 114 ? -7.713 -0.315 6.265 1.00 96.00 114 LEU A N 1
ATOM 886 C CA . LEU A 1 114 ? -8.418 0.904 5.858 1.00 96.00 114 LEU A CA 1
ATOM 887 C C . LEU A 1 114 ? -9.232 1.488 7.020 1.00 96.00 114 LEU A C 1
ATOM 889 O O . LEU A 1 114 ? -9.166 2.693 7.265 1.00 96.00 114 LEU A O 1
ATOM 893 N N . LEU A 1 115 ? -9.932 0.642 7.779 1.00 96.75 115 LEU A N 1
ATOM 894 C CA . LEU A 1 115 ? -10.644 1.049 8.989 1.00 96.75 115 LEU A CA 1
ATOM 895 C C . LEU A 1 115 ? -9.677 1.574 10.052 1.00 96.75 115 LEU A C 1
ATOM 897 O O . LEU A 1 115 ? -9.948 2.614 10.640 1.00 96.75 115 LEU A O 1
ATOM 901 N N . ALA A 1 116 ? -8.527 0.927 10.251 1.00 96.12 116 ALA A N 1
ATOM 902 C CA . ALA A 1 116 ? -7.498 1.361 11.195 1.00 96.12 116 ALA A CA 1
ATOM 903 C C . ALA A 1 116 ? -6.845 2.690 10.786 1.00 96.12 116 ALA A C 1
ATOM 905 O O . ALA A 1 116 ? -6.415 3.457 11.643 1.00 96.12 116 ALA A O 1
ATOM 906 N N . LYS A 1 117 ? -6.791 2.991 9.481 1.00 96.00 117 LYS A N 1
ATOM 907 C CA . LYS A 1 117 ? -6.324 4.289 8.976 1.00 96.00 117 LYS A CA 1
ATOM 908 C C . LYS A 1 117 ? -7.314 5.423 9.265 1.00 96.00 117 LYS A C 1
ATOM 910 O O . LYS A 1 117 ? -6.884 6.569 9.391 1.00 96.00 117 LYS A O 1
ATOM 915 N N . LEU A 1 118 ? -8.610 5.114 9.328 1.00 96.88 118 LEU A N 1
ATOM 916 C CA . LEU A 1 118 ? -9.690 6.087 9.504 1.00 96.88 118 LEU A CA 1
ATOM 917 C C . LEU A 1 118 ? -10.123 6.254 10.967 1.00 96.88 118 LEU A C 1
ATOM 919 O O . LEU A 1 118 ? -10.293 7.382 11.418 1.00 96.88 118 LEU A O 1
ATOM 923 N N . CYS A 1 119 ? -10.364 5.148 11.668 1.00 98.06 119 CYS A N 1
ATOM 924 C CA . CYS A 1 119 ? -11.024 5.084 12.971 1.00 98.06 119 CYS A CA 1
ATOM 925 C C . CYS A 1 119 ? -10.022 5.186 14.126 1.00 98.06 119 CYS A C 1
ATOM 927 O O . CYS A 1 119 ? -8.830 4.933 13.965 1.00 98.06 119 CYS A O 1
ATOM 929 N N . LYS A 1 120 ? -10.512 5.495 15.332 1.00 98.19 120 LYS A N 1
ATOM 930 C CA . LYS A 1 120 ? -9.670 5.586 16.535 1.00 98.19 120 LYS A CA 1
ATOM 931 C C . LYS A 1 120 ? -9.055 4.239 16.905 1.00 98.19 120 LYS A C 1
ATOM 933 O O . LYS A 1 120 ? -7.910 4.172 17.351 1.00 98.19 120 LYS A O 1
ATOM 938 N N . ARG A 1 121 ? -9.860 3.180 16.812 1.00 98.12 121 ARG A N 1
ATOM 939 C CA . ARG A 1 121 ? -9.478 1.821 17.194 1.00 98.12 121 ARG A CA 1
ATOM 940 C C . ARG A 1 121 ? -10.326 0.800 16.449 1.00 98.12 121 ARG A C 1
ATOM 942 O O . ARG A 1 121 ? -11.531 0.992 16.302 1.00 98.12 121 ARG A O 1
ATOM 949 N N . VAL A 1 122 ? -9.686 -0.282 16.023 1.00 98.06 122 VAL A N 1
ATOM 950 C CA . VAL A 1 122 ? -10.324 -1.437 15.390 1.00 98.06 122 VAL A CA 1
ATOM 951 C C . VAL A 1 122 ? -9.924 -2.678 16.180 1.00 98.06 122 VAL A C 1
ATOM 953 O O . VAL A 1 122 ? -8.736 -2.902 16.405 1.00 98.06 122 VAL A O 1
ATOM 956 N N . TYR A 1 123 ? -10.909 -3.450 16.621 1.00 97.81 123 TYR A N 1
ATOM 957 C CA . TYR A 1 123 ? -10.726 -4.796 17.152 1.00 97.81 123 TYR A CA 1
ATOM 958 C C . TYR A 1 123 ? -11.075 -5.767 16.030 1.00 97.81 123 TYR A C 1
ATOM 960 O O . TYR A 1 123 ? -12.213 -5.756 15.575 1.00 97.81 123 TYR A O 1
ATOM 968 N N . SER A 1 124 ? -10.107 -6.554 15.565 1.00 96.50 124 SER A N 1
ATOM 969 C CA . SER A 1 124 ? -10.315 -7.536 14.498 1.00 96.50 124 SER A CA 1
ATOM 970 C C . SER A 1 124 ? -10.129 -8.941 15.051 1.00 96.50 124 SER A C 1
ATOM 972 O O . SER A 1 124 ? -9.134 -9.193 15.734 1.00 96.50 124 SER A O 1
ATOM 974 N N . TYR A 1 125 ? -11.064 -9.829 14.721 1.00 93.31 125 TYR A N 1
ATOM 975 C CA . TYR A 1 125 ? -11.041 -11.254 15.060 1.00 93.31 125 TYR A CA 1
ATOM 976 C C . TYR A 1 125 ? -11.024 -12.125 13.805 1.00 93.31 125 TYR A C 1
ATOM 978 O O . TYR A 1 125 ? -11.592 -11.693 12.772 1.00 93.31 125 TYR A O 1
#

Secondary structure (DSSP, 8-state):
--EEEEE--EEEEETTEEEEEE--EEEEES-TTS-EEETTEEEPGGG-SSEEEEETTEEEEEEE--HHHHHHT---SSPPPPHHHHHHHHHHTT--TT-EEEES--TTSHHHHHHHHHSSE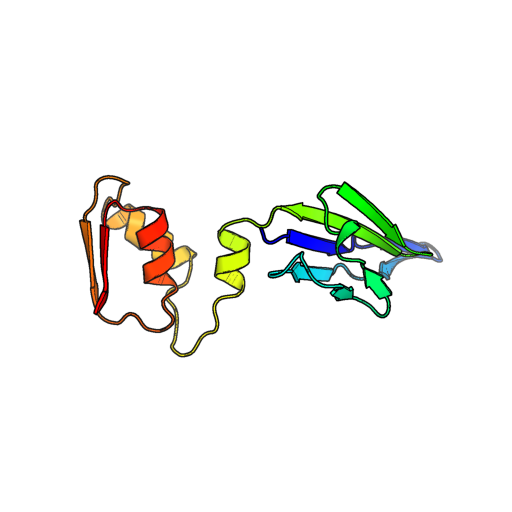EEE-

Radius of gyration: 19.61 Å; chains: 1; bounding box: 45×28×59 Å

Sequence (125 aa):
MAVIVYKPERRLMVDGTERIISKHAQWFVRDISKDFHVDGIVIKHLQLKPGLLTIGSKEFVIVPATFLDEYKGIRREAQIITRKDLGFLIGFCGLTKQSTVLESGAGSGAATILLAKLCKRVYSY

Foldseek 3Di:
DKKKKKFDFDWDDDPNDIDTPDDIDIDIGPDLCQWDDDPNDTDGSVNLDADWDDDDPTIIGIGHDDPVNVLVVQDAPDDDDDPVVLVVVCVVVVAAQADEEEAECCGSVSSVVVSVVGYVYYHYD